Protein AF-H3BC41-F1 (afdb_monomer_lite)

Organism: Latimeria chalumnae (NCBI:txid7897)

pLDDT: mean 78.35, std 15.04, range [56.03, 96.5]

Sequence (56 aa):
AGVLLGFVFFLIQSSRTARSEEDRDTLWDAWGPWSDCSRTCGGGASYSLRRCLSSR

Radius of gyration: 22.22 Å; chains: 1; bounding box: 65×20×35 Å

InterPro domains:
  IPR000884 Thrombospondin type-1 (TSP1) repeat [PF00090] (30-52)
  IPR000884 Thrombospondin type-1 (TSP1) repeat [PS50092] (25-54)
  IPR036383 Thrombospondin type-1 repeat superfamily [G3DSA:2.20.100.10] (11-56)
  IPR036383 Thrombospondin type-1 repeat superfamily [SSF82895] (25-55)

Structure (mmCIF, N/CA/C/O backbone):
data_AF-H3BC41-F1
#
_entry.id   AF-H3BC41-F1
#
loop_
_atom_site.group_PDB
_atom_site.id
_atom_site.type_symbol
_atom_site.label_atom_id
_atom_site.label_alt_id
_atom_site.label_comp_id
_atom_site.label_asym_id
_atom_site.label_entity_id
_atom_site.label_seq_id
_atom_site.pdbx_PDB_ins_code
_atom_site.Cartn_x
_atom_site.Cartn_y
_atom_site.Cartn_z
_atom_site.occupancy
_atom_site.B_iso_or_equiv
_atom_site.auth_seq_id
_atom_site.auth_comp_id
_atom_site.auth_asym_id
_atom_site.auth_atom_id
_atom_site.pdbx_PDB_model_num
ATOM 1 N N . ALA A 1 1 ? 45.526 -10.413 -14.895 1.00 57.94 1 ALA A N 1
ATOM 2 C CA . ALA A 1 1 ? 44.438 -10.587 -15.885 1.00 57.94 1 ALA A CA 1
ATOM 3 C C . ALA A 1 1 ? 43.126 -11.079 -15.254 1.00 57.94 1 ALA A C 1
ATOM 5 O O . ALA A 1 1 ? 42.113 -10.429 -15.456 1.00 57.94 1 ALA A O 1
ATOM 6 N N . GLY A 1 2 ? 43.117 -12.158 -14.454 1.00 61.56 2 GLY A N 1
ATOM 7 C CA . GLY A 1 2 ? 41.872 -12.747 -13.914 1.00 61.56 2 GLY A CA 1
ATOM 8 C C . GLY A 1 2 ? 41.072 -11.884 -12.923 1.00 61.56 2 GLY A C 1
ATOM 9 O O . GLY A 1 2 ? 39.849 -11.891 -12.969 1.00 61.56 2 GLY A O 1
ATOM 10 N N . VAL A 1 3 ? 41.738 -11.086 -12.078 1.00 65.56 3 VAL A N 1
ATOM 11 C CA . VAL A 1 3 ? 41.061 -10.243 -11.066 1.00 65.56 3 VAL A CA 1
ATOM 12 C C . VAL A 1 3 ? 40.267 -9.096 -11.705 1.00 65.56 3 VAL A C 1
ATOM 14 O O . VAL A 1 3 ? 39.146 -8.821 -11.293 1.00 65.56 3 VAL A O 1
ATOM 17 N N . LEU A 1 4 ? 40.807 -8.478 -12.764 1.00 64.81 4 LEU A N 1
ATOM 18 C CA . LEU A 1 4 ? 40.113 -7.434 -13.530 1.00 64.81 4 LEU A CA 1
ATOM 19 C C . LEU A 1 4 ? 38.867 -7.990 -14.231 1.00 64.81 4 LEU A C 1
ATOM 21 O O . LEU A 1 4 ? 37.823 -7.351 -14.212 1.00 64.81 4 LEU A O 1
ATOM 25 N N . LEU A 1 5 ? 38.950 -9.203 -14.789 1.00 68.06 5 LEU A N 1
ATOM 26 C CA . LEU A 1 5 ? 37.806 -9.872 -15.418 1.00 68.06 5 LEU A CA 1
ATOM 27 C C . LEU A 1 5 ? 36.718 -10.240 -14.396 1.00 68.06 5 LEU A C 1
ATOM 29 O O . LEU A 1 5 ? 35.536 -10.068 -14.682 1.00 68.06 5 LEU A O 1
ATOM 33 N N . GLY A 1 6 ? 37.102 -10.673 -13.190 1.00 74.38 6 GLY A N 1
ATOM 34 C CA . GLY A 1 6 ? 36.165 -10.930 -12.090 1.00 74.38 6 GLY A CA 1
ATOM 35 C C . GLY A 1 6 ? 35.473 -9.663 -11.577 1.00 74.38 6 GLY A C 1
ATOM 36 O O . GLY A 1 6 ? 34.269 -9.674 -11.331 1.00 74.38 6 GLY A O 1
ATOM 37 N N . PHE A 1 7 ? 36.204 -8.547 -11.489 1.00 73.69 7 PHE A N 1
ATOM 38 C CA . PHE A 1 7 ? 35.644 -7.251 -11.096 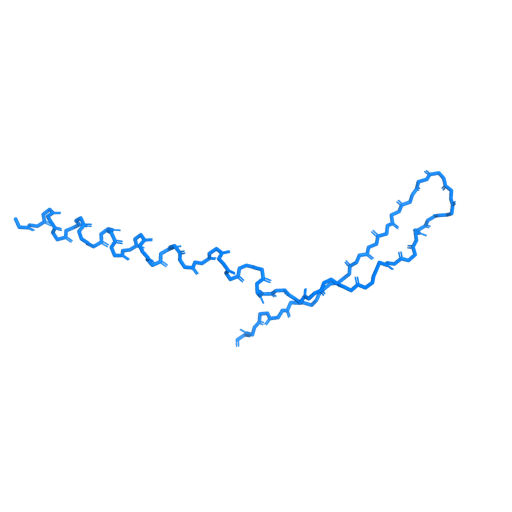1.00 73.69 7 PHE A CA 1
ATOM 39 C C . PHE A 1 7 ? 34.660 -6.716 -12.145 1.00 73.69 7 PHE A C 1
ATOM 41 O O . PHE A 1 7 ? 33.567 -6.273 -11.805 1.00 73.69 7 PHE A O 1
ATOM 48 N N . VAL A 1 8 ? 35.001 -6.841 -13.432 1.00 79.06 8 VAL A N 1
ATOM 49 C CA . VAL A 1 8 ? 34.106 -6.487 -14.546 1.00 79.06 8 VAL A CA 1
ATOM 50 C C . VAL A 1 8 ? 32.847 -7.358 -14.537 1.00 79.06 8 VAL A C 1
ATOM 52 O O . VAL A 1 8 ? 31.747 -6.834 -14.691 1.00 79.06 8 VAL A O 1
ATOM 55 N N . PHE A 1 9 ? 32.969 -8.661 -14.279 1.00 73.56 9 PHE A N 1
ATOM 56 C CA . PHE A 1 9 ? 31.819 -9.559 -14.140 1.00 73.56 9 PHE A CA 1
ATOM 57 C C . PHE A 1 9 ? 30.910 -9.170 -12.960 1.00 73.56 9 PHE A C 1
ATOM 59 O O . PHE A 1 9 ? 29.692 -9.114 -13.117 1.00 73.56 9 PHE A O 1
ATOM 66 N N . PHE A 1 10 ? 31.492 -8.821 -11.809 1.00 71.69 10 PHE A N 1
ATOM 67 C CA . PHE A 1 10 ? 30.760 -8.362 -10.624 1.00 71.69 10 PHE A CA 1
ATOM 68 C C . PHE A 1 10 ? 30.020 -7.033 -10.857 1.00 71.69 10 PHE A C 1
ATOM 70 O O . PHE A 1 10 ? 28.867 -6.883 -10.443 1.00 71.69 10 PHE A O 1
ATOM 77 N N . LEU A 1 11 ? 30.634 -6.094 -11.586 1.00 72.56 11 LEU A N 1
ATOM 78 C CA . LEU A 1 11 ? 29.980 -4.849 -12.003 1.00 72.56 11 LEU A CA 1
ATOM 79 C C . LEU A 1 11 ? 28.843 -5.109 -13.003 1.00 72.56 11 LEU A C 1
ATOM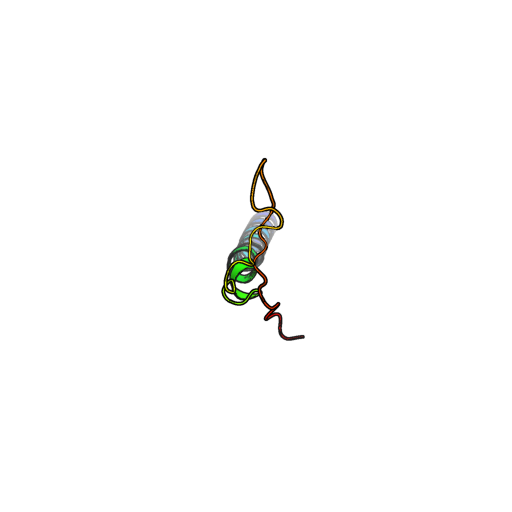 81 O O . LEU A 1 11 ? 27.759 -4.543 -12.854 1.00 72.56 11 LEU A O 1
ATOM 85 N N . ILE A 1 12 ? 29.036 -6.009 -13.975 1.00 70.44 12 ILE A N 1
ATOM 86 C CA . ILE A 1 12 ? 27.983 -6.411 -14.925 1.00 70.44 12 ILE A CA 1
ATOM 87 C C . ILE A 1 12 ? 26.811 -7.082 -14.189 1.00 70.44 12 ILE A C 1
ATOM 89 O O . ILE A 1 12 ? 25.656 -6.791 -14.495 1.00 70.44 12 ILE A O 1
ATOM 93 N N . GLN A 1 13 ? 27.077 -7.948 -13.207 1.00 64.88 13 GLN A N 1
ATOM 94 C CA . GLN A 1 13 ? 26.047 -8.611 -12.399 1.00 64.88 13 GLN A CA 1
ATOM 95 C C . GLN A 1 13 ? 25.284 -7.606 -11.519 1.00 64.88 13 GLN A C 1
ATOM 97 O O . GLN A 1 13 ? 24.055 -7.633 -11.506 1.00 64.88 13 GLN A O 1
ATOM 102 N N . SER A 1 14 ? 25.994 -6.668 -10.878 1.00 60.25 14 SER A N 1
ATOM 103 C CA . SER A 1 14 ? 25.397 -5.583 -10.077 1.00 60.25 14 SER A CA 1
ATOM 104 C C . SER A 1 14 ? 24.496 -4.672 -10.920 1.00 60.25 14 SER A C 1
ATOM 106 O O . SER A 1 14 ? 23.427 -4.255 -10.481 1.00 60.25 14 SER A O 1
ATOM 108 N N . SER A 1 15 ? 24.884 -4.430 -12.178 1.00 61.06 15 SER A N 1
ATOM 109 C CA . SER A 1 15 ? 24.086 -3.678 -13.158 1.00 61.06 15 SER A CA 1
ATOM 110 C C . SER A 1 15 ? 22.792 -4.402 -13.557 1.00 61.06 15 SER A C 1
ATOM 112 O O . SER A 1 15 ? 21.817 -3.763 -13.950 1.00 61.06 15 SER A O 1
ATOM 114 N N . ARG A 1 16 ? 22.778 -5.743 -13.500 1.00 63.88 16 ARG A N 1
ATOM 115 C CA . ARG A 1 16 ? 21.604 -6.572 -13.825 1.00 63.88 16 ARG A CA 1
ATOM 116 C C . ARG A 1 16 ? 20.607 -6.632 -12.667 1.00 63.88 16 ARG A C 1
ATOM 118 O O . ARG A 1 16 ? 19.410 -6.611 -12.922 1.00 63.88 16 ARG A O 1
ATOM 125 N N . THR A 1 17 ? 21.078 -6.660 -11.420 1.00 57.91 17 THR A N 1
ATOM 126 C CA . THR A 1 17 ? 20.216 -6.647 -10.222 1.00 57.91 17 THR A CA 1
ATOM 127 C C . THR A 1 17 ? 19.610 -5.276 -9.919 1.00 57.91 17 THR A C 1
ATOM 129 O O . THR A 1 17 ? 18.589 -5.207 -9.251 1.00 57.91 17 THR A O 1
ATOM 132 N N . ALA A 1 18 ? 20.174 -4.189 -10.455 1.00 56.03 18 ALA A N 1
ATOM 133 C CA . ALA A 1 18 ? 19.634 -2.835 -10.285 1.00 56.03 18 ALA A CA 1
ATOM 134 C C . ALA A 1 18 ? 18.359 -2.545 -11.111 1.00 56.03 18 ALA A C 1
ATOM 136 O O . ALA A 1 18 ? 17.799 -1.461 -11.002 1.00 56.03 18 ALA A O 1
ATOM 137 N N . ARG A 1 19 ? 17.893 -3.482 -11.952 1.00 57.41 19 ARG A N 1
ATOM 138 C CA . ARG A 1 19 ? 16.705 -3.299 -12.810 1.00 57.41 19 ARG A CA 1
ATOM 139 C C . ARG A 1 19 ? 15.389 -3.823 -12.226 1.00 57.41 19 ARG A C 1
ATOM 141 O O . ARG A 1 19 ? 14.369 -3.699 -12.889 1.00 57.41 19 ARG A O 1
ATOM 148 N N . SER A 1 20 ? 15.381 -4.418 -11.034 1.00 56.22 20 SER A N 1
ATOM 149 C CA . SER A 1 20 ? 14.190 -5.119 -10.522 1.00 56.22 20 SER A CA 1
ATOM 150 C C . SER A 1 20 ? 13.415 -4.391 -9.421 1.00 56.22 20 SER A C 1
ATOM 152 O O . SER A 1 20 ? 12.453 -4.951 -8.907 1.00 56.22 20 SER A O 1
ATOM 154 N N . GLU A 1 21 ? 13.813 -3.182 -9.020 1.00 58.97 21 GLU A N 1
ATOM 155 C CA . GLU A 1 21 ? 13.081 -2.431 -7.984 1.00 58.97 21 GLU A CA 1
ATOM 156 C C . GLU A 1 21 ? 12.018 -1.491 -8.565 1.00 58.97 21 GLU A C 1
ATOM 158 O O . GLU A 1 21 ? 11.013 -1.234 -7.908 1.00 58.97 21 GLU A O 1
ATOM 163 N N . GLU A 1 22 ? 12.190 -1.054 -9.815 1.00 56.88 22 GLU A N 1
ATOM 164 C CA . GLU A 1 22 ? 11.244 -0.177 -10.517 1.00 56.88 22 GLU A CA 1
ATOM 165 C C . GLU A 1 22 ? 10.009 -0.935 -11.035 1.00 56.88 22 GLU A C 1
ATOM 167 O O . GLU A 1 22 ? 8.951 -0.342 -11.211 1.00 56.88 22 GLU A O 1
ATOM 172 N N . ASP A 1 23 ? 10.099 -2.263 -11.189 1.00 56.97 23 ASP A N 1
ATOM 173 C CA . ASP A 1 23 ? 8.975 -3.072 -11.673 1.00 56.97 23 ASP A CA 1
ATOM 174 C C . ASP A 1 23 ? 7.945 -3.398 -10.573 1.00 56.97 23 ASP A C 1
ATOM 176 O O . ASP A 1 23 ? 6.853 -3.890 -10.831 1.00 56.97 23 ASP A O 1
ATOM 180 N N . ARG A 1 24 ? 8.249 -3.149 -9.294 1.00 58.25 24 ARG A N 1
ATOM 181 C CA . ARG A 1 24 ? 7.326 -3.554 -8.221 1.00 58.25 24 ARG A CA 1
ATOM 182 C C . ARG A 1 24 ? 6.032 -2.740 -8.221 1.00 58.25 24 ARG A C 1
ATOM 184 O O . ARG A 1 24 ? 4.985 -3.276 -7.853 1.00 58.25 24 ARG A O 1
ATOM 191 N N . ASP A 1 25 ? 6.107 -1.477 -8.632 1.00 66.38 25 ASP A N 1
ATOM 192 C CA . ASP A 1 25 ? 4.953 -0.578 -8.678 1.00 66.38 25 ASP A CA 1
ATOM 193 C C . ASP A 1 25 ? 4.175 -0.687 -10.001 1.00 6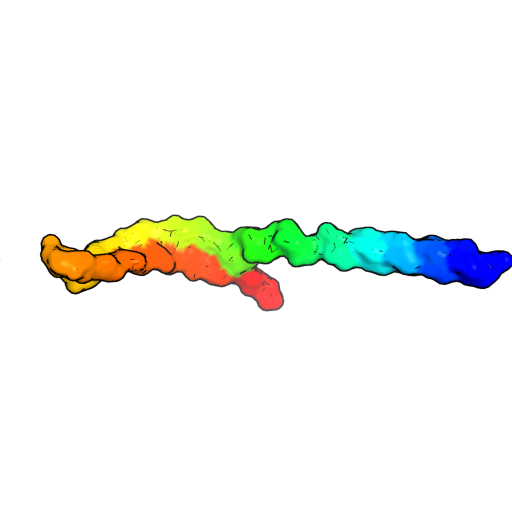6.38 25 ASP A C 1
ATOM 195 O O . ASP A 1 25 ? 2.965 -0.478 -9.999 1.00 66.38 25 ASP A O 1
ATOM 199 N N . THR A 1 26 ? 4.809 -1.114 -11.100 1.00 68.94 26 THR A N 1
ATOM 200 C CA . THR A 1 26 ? 4.145 -1.418 -12.387 1.00 68.94 26 THR A CA 1
ATOM 201 C C . THR A 1 26 ? 3.351 -2.722 -12.373 1.00 68.94 26 THR A C 1
ATOM 203 O O . THR A 1 26 ? 2.439 -2.898 -13.180 1.00 68.94 26 THR A O 1
ATOM 206 N N . LEU A 1 27 ? 3.636 -3.630 -11.435 1.00 81.88 27 LEU A N 1
ATOM 207 C CA . LEU A 1 27 ? 2.888 -4.882 -11.266 1.00 81.88 27 LEU A CA 1
ATOM 208 C C . LEU A 1 27 ? 1.494 -4.689 -10.655 1.00 81.88 27 LEU A C 1
ATOM 210 O O . LEU A 1 27 ? 0.723 -5.650 -10.592 1.00 81.88 27 LEU A O 1
ATOM 214 N N . TRP A 1 28 ? 1.151 -3.482 -10.205 1.00 87.06 28 TRP A N 1
ATOM 215 C CA . TRP A 1 28 ? -0.149 -3.174 -9.622 1.00 87.06 28 TRP A CA 1
ATOM 216 C C . TRP A 1 28 ? -0.848 -2.054 -10.381 1.00 87.06 28 TRP A C 1
ATOM 218 O O . TRP A 1 28 ? -0.245 -1.058 -10.759 1.00 87.06 28 TRP A O 1
ATOM 228 N N . ASP A 1 29 ? -2.153 -2.213 -10.558 1.00 89.44 29 ASP A N 1
ATOM 229 C CA . ASP A 1 29 ? -3.017 -1.175 -11.105 1.00 89.44 29 ASP A CA 1
ATOM 230 C C . ASP A 1 29 ? -3.206 -0.040 -10.088 1.00 89.44 29 ASP A C 1
ATOM 232 O O . ASP A 1 29 ? -2.873 -0.167 -8.899 1.00 89.44 29 ASP A O 1
ATOM 236 N N . ALA A 1 30 ? -3.791 1.065 -10.541 1.00 90.75 30 ALA A N 1
ATOM 237 C CA . ALA A 1 30 ? -4.175 2.162 -9.669 1.00 90.75 30 ALA A CA 1
ATOM 238 C C . ALA A 1 30 ? -5.124 1.684 -8.553 1.00 90.75 30 ALA A C 1
ATOM 240 O O . ALA A 1 30 ? -5.944 0.776 -8.731 1.00 90.75 30 ALA A O 1
ATOM 241 N N . TRP A 1 31 ? -5.021 2.317 -7.382 1.00 92.75 31 TRP A N 1
ATOM 242 C CA . TRP A 1 31 ? 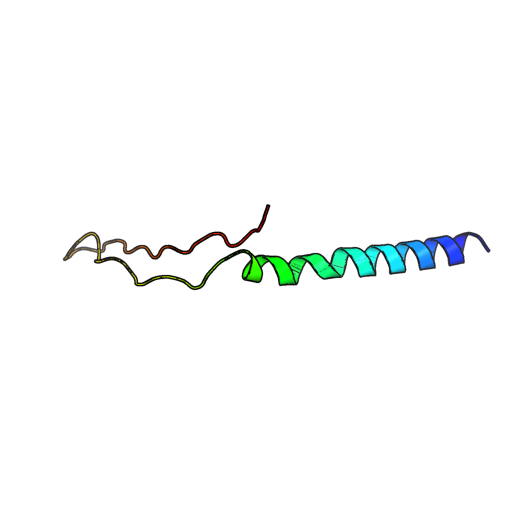-5.958 2.082 -6.287 1.00 92.75 31 TRP A CA 1
ATOM 243 C C . TRP A 1 31 ? -7.376 2.477 -6.697 1.00 92.75 31 TRP A C 1
ATOM 245 O O . TRP A 1 31 ? -7.606 3.562 -7.233 1.00 92.75 31 TRP A O 1
ATOM 255 N N . GLY A 1 32 ? -8.330 1.593 -6.417 1.00 93.56 32 GLY A N 1
ATOM 256 C CA . GLY A 1 32 ? -9.748 1.874 -6.570 1.00 93.56 32 GLY A CA 1
ATOM 257 C C . GLY A 1 32 ? -10.281 2.829 -5.495 1.00 93.56 32 GLY A C 1
ATOM 258 O O . GLY A 1 32 ? -9.551 3.235 -4.581 1.00 93.56 32 GLY A O 1
ATOM 259 N N . PRO A 1 33 ? -11.576 3.174 -5.568 1.00 96.25 33 PRO A N 1
ATOM 260 C CA . PRO A 1 33 ? -12.210 3.990 -4.544 1.00 96.25 33 PRO A CA 1
ATOM 261 C C . PRO A 1 33 ? -12.141 3.298 -3.178 1.00 96.25 33 PRO A C 1
ATOM 263 O O . PRO A 1 33 ? -12.164 2.069 -3.077 1.00 96.25 33 PRO A O 1
ATOM 266 N N . TRP A 1 34 ? -12.064 4.107 -2.125 1.00 96.50 34 TRP A N 1
ATOM 267 C CA . TRP A 1 34 ? -12.185 3.625 -0.755 1.00 96.50 34 TRP A CA 1
ATOM 268 C C . TRP A 1 34 ? -13.606 3.132 -0.490 1.00 96.50 34 TRP A C 1
ATOM 270 O O . TRP A 1 34 ? -14.577 3.736 -0.947 1.00 96.50 34 TRP A O 1
ATOM 280 N N . SER A 1 35 ? -13.720 2.039 0.258 1.00 96.00 35 SER A N 1
ATOM 281 C CA . SER A 1 35 ? -15.000 1.546 0.747 1.00 96.00 35 SER A CA 1
ATOM 282 C C . SER A 1 35 ? -15.590 2.493 1.788 1.00 96.00 35 SER A C 1
ATOM 284 O O . SER A 1 35 ? -14.872 3.262 2.437 1.00 96.00 35 SER A O 1
ATOM 286 N N . ASP A 1 36 ? -16.882 2.337 2.057 1.00 95.38 36 ASP A N 1
ATOM 287 C CA . ASP A 1 36 ? -17.476 2.934 3.245 1.00 95.38 36 ASP A CA 1
ATOM 288 C C . ASP A 1 36 ? -16.758 2.457 4.512 1.00 95.38 36 ASP A C 1
ATOM 290 O O . ASP A 1 36 ? -16.196 1.354 4.576 1.00 95.38 36 ASP A O 1
ATOM 294 N N . CYS A 1 37 ? -16.759 3.318 5.526 1.00 95.50 37 CYS A N 1
ATOM 295 C CA . CYS A 1 37 ? -16.217 2.972 6.827 1.00 95.50 37 CYS A CA 1
ATOM 296 C C . C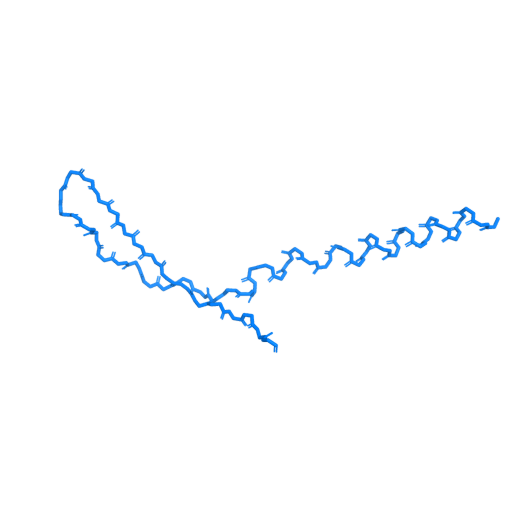YS A 1 37 ? -17.064 1.852 7.439 1.00 95.50 37 CYS A C 1
ATOM 298 O O . CYS A 1 37 ? -18.290 1.950 7.494 1.00 95.50 37 CYS A O 1
ATOM 300 N N . SER A 1 38 ? -16.414 0.811 7.961 1.00 96.19 38 SER A N 1
ATOM 301 C CA . SER A 1 38 ? -17.101 -0.330 8.580 1.00 96.19 38 SER A CA 1
ATOM 302 C C . SER A 1 38 ? -18.008 0.050 9.756 1.00 96.19 38 SER A C 1
ATOM 304 O O . SER A 1 38 ? -18.870 -0.735 10.152 1.00 96.19 38 SER A O 1
ATOM 306 N N . ARG A 1 39 ? -17.815 1.241 10.335 1.00 94.62 39 ARG A N 1
ATOM 307 C CA . ARG A 1 39 ? -18.636 1.790 11.415 1.00 94.62 39 ARG A CA 1
ATOM 308 C C . ARG A 1 39 ? -18.879 3.276 11.206 1.00 94.62 39 ARG A C 1
ATOM 310 O O . ARG A 1 39 ? -18.018 4.001 10.716 1.00 94.62 39 ARG A O 1
ATOM 317 N N . THR A 1 40 ? -20.026 3.736 11.684 1.00 93.81 40 THR A N 1
ATOM 318 C CA . THR A 1 40 ? -20.404 5.153 11.684 1.00 93.81 40 THR A CA 1
ATOM 319 C C . THR A 1 40 ? -19.896 5.913 12.915 1.00 93.81 40 THR A C 1
ATOM 321 O O . THR A 1 40 ? -19.898 7.139 12.912 1.00 93.81 40 THR A O 1
ATOM 324 N N . CYS A 1 41 ? -19.437 5.219 13.965 1.00 93.25 41 CYS A N 1
ATOM 325 C CA . CYS A 1 41 ? -18.868 5.827 15.170 1.00 93.25 41 CYS A CA 1
ATOM 326 C C . CYS A 1 41 ? -17.859 4.901 15.873 1.00 93.25 41 CYS A C 1
ATOM 328 O O . CYS A 1 41 ? -17.843 3.687 15.653 1.00 93.25 41 CYS A O 1
ATOM 330 N N . GLY A 1 42 ? -17.020 5.486 16.736 1.00 92.75 42 GLY A N 1
ATOM 331 C CA . GLY A 1 42 ? -16.078 4.742 17.584 1.00 92.75 42 GLY A CA 1
ATOM 332 C C . GLY A 1 42 ? -14.822 4.221 16.876 1.00 92.75 42 GLY A C 1
ATOM 333 O O . GLY A 1 42 ? -14.117 3.397 17.446 1.00 92.75 42 GLY A O 1
ATOM 334 N N . GLY A 1 43 ? -14.538 4.706 15.663 1.00 92.06 43 GLY A N 1
ATOM 335 C CA . GLY A 1 43 ? -13.436 4.230 14.826 1.00 92.06 43 GLY A CA 1
ATOM 336 C C . GLY A 1 43 ? -13.821 2.983 14.024 1.00 92.06 43 GLY A C 1
ATOM 337 O O . GLY A 1 43 ? -14.427 2.047 14.540 1.00 92.06 43 GLY A O 1
ATOM 338 N N . GLY A 1 44 ? -13.490 2.981 12.736 1.00 93.94 44 GLY A N 1
ATOM 339 C CA . GLY A 1 44 ? -13.756 1.877 11.818 1.00 93.94 44 GLY A CA 1
ATOM 340 C C . GLY A 1 44 ? -12.635 1.742 10.795 1.00 93.94 44 GLY A C 1
ATOM 341 O O . GLY A 1 44 ? -11.655 2.485 10.831 1.00 93.94 44 GLY A O 1
ATOM 342 N N . ALA A 1 45 ? -12.775 0.776 9.896 1.00 95.50 45 ALA A N 1
ATOM 343 C CA . ALA A 1 45 ? -11.811 0.519 8.835 1.00 95.50 45 ALA A CA 1
ATOM 344 C C . ALA A 1 45 ? -12.464 0.754 7.474 1.00 95.50 45 ALA A C 1
ATOM 346 O O . ALA A 1 45 ? -13.630 0.412 7.274 1.00 95.50 45 ALA A O 1
ATOM 347 N N . SER A 1 46 ? -11.692 1.312 6.549 1.00 96.44 46 SER A N 1
ATOM 348 C CA . SER A 1 46 ? -12.019 1.387 5.128 1.00 96.44 46 SER A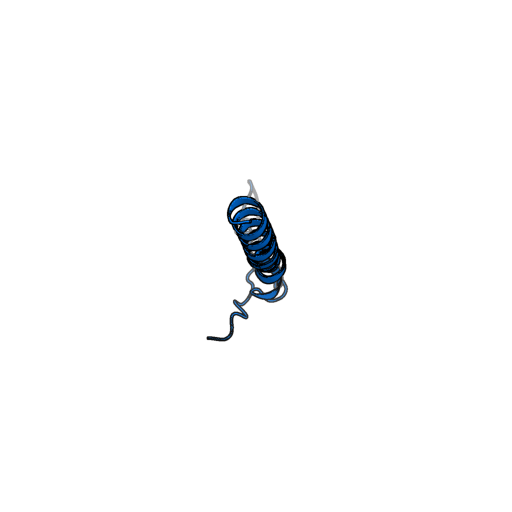 CA 1
ATOM 349 C C . SER A 1 46 ? -10.910 0.686 4.349 1.00 96.44 46 SER A C 1
ATOM 351 O O . SER A 1 46 ? -9.754 0.666 4.782 1.00 96.44 46 SER A O 1
ATOM 353 N N . TYR A 1 47 ? -11.271 0.069 3.232 1.00 95.25 47 TYR A N 1
ATOM 354 C CA . TYR A 1 47 ? -10.342 -0.643 2.368 1.00 95.25 47 TYR A CA 1
ATOM 355 C C . TYR A 1 47 ? -10.415 -0.095 0.944 1.00 95.25 47 TYR A C 1
ATOM 357 O O . TYR A 1 47 ? -11.467 0.328 0.473 1.00 95.25 47 TYR A O 1
ATOM 365 N N . SER A 1 48 ? -9.282 -0.122 0.249 1.00 96.50 48 SER A N 1
ATOM 366 C CA . SER A 1 48 ? -9.198 0.100 -1.192 1.00 96.50 48 SER A CA 1
ATOM 367 C C . SER A 1 48 ? -8.590 -1.145 -1.828 1.00 96.50 48 SER A C 1
ATOM 369 O O . SER A 1 48 ? -7.776 -1.838 -1.213 1.00 96.50 48 SER A O 1
ATOM 371 N N . LEU A 1 49 ? -9.029 -1.464 -3.042 1.00 94.31 49 LEU A N 1
ATOM 372 C CA . LEU A 1 49 ? -8.580 -2.627 -3.799 1.00 94.31 49 LEU A CA 1
ATOM 373 C C . LEU A 1 49 ? -7.884 -2.166 -5.076 1.00 94.31 49 LEU A C 1
ATOM 375 O O . LEU A 1 49 ? -8.290 -1.186 -5.697 1.00 94.31 49 LEU A O 1
ATOM 379 N N . ARG A 1 50 ? -6.863 -2.912 -5.491 1.00 93.81 50 ARG A N 1
ATOM 380 C CA . ARG A 1 50 ? -6.167 -2.734 -6.769 1.00 93.81 50 ARG A CA 1
ATOM 381 C C . ARG A 1 50 ? -5.926 -4.086 -7.424 1.00 93.81 50 ARG A C 1
ATOM 383 O O . ARG A 1 50 ? -5.848 -5.105 -6.733 1.00 93.81 50 ARG A O 1
ATOM 390 N N . ARG A 1 51 ? -5.826 -4.106 -8.752 1.00 89.19 51 ARG A N 1
ATOM 391 C CA . ARG A 1 51 ? -5.585 -5.339 -9.513 1.00 89.19 51 ARG A CA 1
ATOM 392 C C . ARG A 1 51 ? -4.092 -5.611 -9.626 1.00 89.19 51 ARG A C 1
ATOM 394 O O . ARG A 1 51 ? -3.298 -4.684 -9.727 1.00 89.19 51 ARG A O 1
ATOM 401 N N . CYS A 1 52 ? -3.721 -6.887 -9.614 1.00 88.81 52 CYS A N 1
ATOM 402 C CA . CYS A 1 52 ? -2.379 -7.295 -10.004 1.00 88.81 52 CYS A CA 1
ATOM 403 C C . CYS A 1 52 ? -2.319 -7.290 -11.536 1.00 88.81 52 CYS A C 1
ATOM 405 O O . CYS A 1 52 ? -3.102 -7.991 -12.179 1.00 88.81 52 CYS A O 1
ATOM 407 N N . LEU A 1 53 ? -1.433 -6.473 -12.098 1.00 84.62 53 LEU A N 1
ATOM 408 C CA . LEU A 1 53 ? -1.188 -6.346 -13.535 1.00 84.62 53 LEU A CA 1
ATOM 409 C C . LEU A 1 53 ? -0.073 -7.270 -14.028 1.00 84.62 53 LEU A C 1
ATOM 411 O O . LEU A 1 53 ? 0.205 -7.274 -15.223 1.00 84.62 53 LEU A O 1
ATOM 415 N N . SER A 1 54 ? 0.552 -8.053 -13.140 1.00 78.69 54 SER A N 1
ATOM 416 C CA . SER A 1 54 ? 1.580 -9.025 -13.517 1.00 78.69 54 SER A CA 1
ATOM 417 C C . SER A 1 54 ? 1.062 -9.958 -14.617 1.00 78.69 54 SER A C 1
ATOM 419 O O . SER A 1 54 ? 0.244 -10.850 -14.375 1.00 78.69 54 SER A O 1
ATOM 421 N N . SER A 1 55 ? 1.520 -9.715 -15.846 1.00 64.06 55 SER A N 1
ATOM 422 C CA . SER A 1 55 ? 1.286 -10.587 -16.987 1.00 64.06 55 SER A CA 1
ATOM 423 C C . SER A 1 55 ? 2.139 -11.834 -16.805 1.00 64.06 55 SER A C 1
ATOM 425 O O . SER A 1 55 ? 3.361 -11.736 -16.685 1.00 64.06 55 SER A O 1
ATOM 427 N N . ARG A 1 56 ? 1.473 -12.983 -16.736 1.00 61.16 56 ARG A N 1
ATOM 428 C CA . ARG A 1 56 ? 2.100 -14.299 -16.623 1.00 61.16 56 ARG A CA 1
ATOM 429 C C . ARG A 1 56 ? 2.926 -14.648 -17.857 1.00 61.16 56 ARG A C 1
ATOM 431 O O . ARG A 1 56 ? 2.498 -14.252 -18.963 1.00 61.16 56 ARG A O 1
#

Foldseek 3Di:
DVVVVVVVVVVVVVVVVVPPPVCPVVQKADWDDWDPFPDPDDDGDIDIDIDGNPDD

Secondary structure (DSSP, 8-state):
-HHHHHHHHHHHHHHHHTTSSTHHHHTBPPP-PPPPPS-SSS---------B----